Protein AF-A0A820HYZ3-F1 (afdb_monomer_lite)

Radius of gyration: 15.98 Å; chains: 1; bounding box: 36×16×43 Å

Structure (mmCIF, N/CA/C/O backbone):
data_AF-A0A820HYZ3-F1
#
_entry.id   AF-A0A820HYZ3-F1
#
loop_
_atom_site.group_PDB
_atom_site.id
_atom_site.type_symbol
_atom_site.label_atom_id
_atom_site.label_alt_id
_atom_site.label_comp_id
_atom_site.label_asym_id
_atom_site.label_entity_id
_atom_site.label_seq_id
_atom_site.pdbx_PDB_ins_code
_atom_site.Cartn_x
_atom_site.Cartn_y
_atom_site.Cartn_z
_atom_site.occupancy
_atom_site.B_iso_or_equiv
_atom_site.auth_seq_id
_atom_site.auth_comp_id
_atom_site.auth_asym_id
_atom_site.auth_atom_id
_atom_site.pdbx_PDB_model_num
ATOM 1 N N . MET A 1 1 ? -14.703 11.592 0.875 1.00 51.91 1 MET A N 1
ATOM 2 C CA . MET A 1 1 ? -14.058 10.604 1.775 1.00 51.91 1 MET A CA 1
ATOM 3 C C . MET A 1 1 ? -13.176 9.638 0.983 1.00 51.91 1 MET A C 1
ATOM 5 O O . MET A 1 1 ? -11.995 9.575 1.279 1.00 51.91 1 MET A O 1
ATOM 9 N N . ALA A 1 2 ? -13.686 8.993 -0.078 1.00 56.31 2 ALA A N 1
ATOM 10 C CA . ALA A 1 2 ? -12.870 8.171 -0.989 1.00 56.31 2 ALA A CA 1
ATOM 11 C C . ALA A 1 2 ? -11.749 8.955 -1.707 1.00 56.31 2 ALA A C 1
ATOM 13 O O . ALA A 1 2 ? -10.647 8.440 -1.857 1.00 56.31 2 ALA A O 1
ATOM 14 N N . GLU A 1 3 ? -11.993 10.222 -2.069 1.00 60.34 3 GLU A N 1
ATOM 15 C CA . GLU A 1 3 ? -10.974 11.096 -2.680 1.00 60.34 3 GLU A CA 1
ATOM 16 C C . GLU A 1 3 ? -9.744 11.305 -1.782 1.00 60.34 3 GLU A C 1
ATOM 18 O O . GLU A 1 3 ? -8.631 11.395 -2.284 1.00 60.34 3 GLU A O 1
ATOM 23 N N . CYS A 1 4 ? -9.914 11.322 -0.455 1.00 77.31 4 CYS A N 1
ATOM 24 C CA . CYS A 1 4 ? -8.793 11.479 0.475 1.00 77.31 4 CYS A CA 1
ATOM 25 C C . CYS A 1 4 ? -7.922 10.220 0.527 1.00 77.31 4 CYS A C 1
ATOM 27 O O . CYS A 1 4 ? -6.703 10.326 0.558 1.00 77.31 4 CYS A O 1
ATOM 29 N N . ILE A 1 5 ? -8.545 9.038 0.502 1.00 82.62 5 ILE A N 1
ATOM 30 C CA . ILE A 1 5 ? -7.830 7.755 0.517 1.00 82.62 5 ILE A CA 1
ATOM 31 C C . ILE A 1 5 ? -7.066 7.564 -0.795 1.00 82.62 5 ILE A C 1
ATOM 33 O O . ILE A 1 5 ? -5.900 7.183 -0.770 1.00 82.62 5 ILE A O 1
ATOM 37 N N . GLY A 1 6 ? -7.688 7.898 -1.932 1.00 85.19 6 GLY A N 1
ATOM 38 C CA . GLY A 1 6 ? -7.026 7.849 -3.236 1.00 85.19 6 GLY A CA 1
ATOM 39 C C . GLY A 1 6 ? -5.773 8.726 -3.300 1.00 85.19 6 GLY A C 1
ATOM 40 O O . GLY A 1 6 ? -4.747 8.277 -3.805 1.00 85.19 6 GLY A O 1
ATOM 41 N N . SER A 1 7 ? -5.825 9.940 -2.741 1.00 88.25 7 SER A N 1
ATOM 42 C CA . SER A 1 7 ? -4.654 10.825 -2.666 1.00 88.25 7 SER A CA 1
ATOM 43 C C . SER A 1 7 ? -3.555 10.279 -1.752 1.00 88.25 7 SER A C 1
ATOM 45 O O . SER A 1 7 ? -2.398 10.298 -2.147 1.00 88.25 7 SER A O 1
ATOM 47 N N . ILE A 1 8 ? -3.904 9.725 -0.584 1.00 88.06 8 ILE A N 1
ATOM 48 C CA . ILE A 1 8 ? -2.923 9.117 0.335 1.00 88.06 8 ILE A CA 1
ATOM 49 C C . ILE A 1 8 ? -2.185 7.959 -0.347 1.00 88.06 8 ILE A C 1
ATOM 51 O O . ILE A 1 8 ? -0.958 7.919 -0.333 1.00 88.06 8 ILE A O 1
ATOM 55 N N . ILE A 1 9 ? -2.926 7.055 -0.999 1.00 90.44 9 ILE A N 1
ATOM 56 C CA . ILE A 1 9 ? -2.335 5.924 -1.729 1.00 90.44 9 ILE A CA 1
ATOM 57 C C . ILE A 1 9 ? -1.400 6.437 -2.824 1.00 90.44 9 ILE A C 1
ATOM 59 O O . ILE A 1 9 ? -0.282 5.948 -2.965 1.00 90.44 9 ILE A O 1
ATOM 63 N N . LYS A 1 10 ? -1.846 7.433 -3.597 1.00 92.62 10 LYS A N 1
ATOM 64 C CA . LYS A 1 10 ? -1.045 8.015 -4.672 1.00 92.62 10 LYS A CA 1
ATOM 65 C C . LYS A 1 10 ? 0.269 8.595 -4.140 1.00 92.62 10 LYS A C 1
ATOM 67 O O . LYS A 1 10 ? 1.318 8.276 -4.693 1.00 92.62 10 LYS A O 1
ATOM 72 N N . ASP A 1 11 ? 0.211 9.403 -3.086 1.00 94.12 11 ASP A N 1
ATOM 73 C CA . ASP A 1 11 ? 1.384 10.072 -2.520 1.00 94.12 11 ASP A CA 1
ATOM 74 C C . ASP A 1 11 ? 2.393 9.056 -1.953 1.00 94.12 11 ASP A C 1
ATOM 76 O O . ASP A 1 11 ? 3.605 9.196 -2.148 1.00 94.12 11 ASP A O 1
ATOM 80 N N . GLU A 1 12 ? 1.918 7.986 -1.304 1.00 93.19 12 GLU A N 1
ATOM 81 C CA . GLU A 1 12 ? 2.787 6.913 -0.806 1.00 93.19 12 GLU A CA 1
ATOM 82 C C . GLU A 1 12 ? 3.430 6.097 -1.933 1.00 93.19 12 GLU A C 1
ATOM 84 O O . GLU A 1 12 ? 4.628 5.799 -1.876 1.00 93.19 12 GLU A O 1
ATOM 89 N N . VAL A 1 13 ? 2.662 5.753 -2.972 1.00 93.31 13 VAL A N 1
ATOM 90 C CA . VAL A 1 13 ? 3.185 5.044 -4.148 1.00 93.31 13 VAL A CA 1
ATOM 91 C C . VAL A 1 13 ? 4.220 5.909 -4.865 1.00 93.31 13 VAL A C 1
ATOM 93 O O . VAL A 1 13 ? 5.303 5.421 -5.178 1.00 93.31 13 VAL A O 1
ATOM 96 N N . GLU A 1 1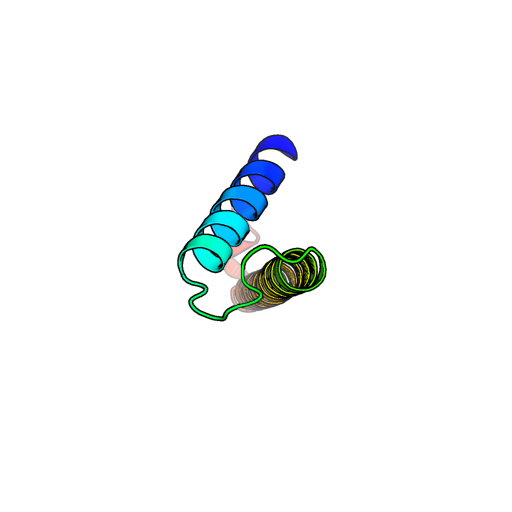4 ? 3.938 7.195 -5.077 1.00 93.06 14 GLU A N 1
ATOM 97 C CA . GLU A 1 14 ? 4.867 8.137 -5.708 1.00 93.06 14 GLU A CA 1
ATOM 98 C C . GLU A 1 14 ? 6.160 8.276 -4.893 1.00 93.06 14 GLU A C 1
ATOM 100 O O . GLU A 1 14 ? 7.254 8.203 -5.451 1.00 93.06 14 GLU A O 1
ATOM 105 N N . THR A 1 15 ? 6.056 8.363 -3.566 1.00 93.44 15 THR A N 1
ATOM 106 C CA . THR A 1 15 ? 7.222 8.401 -2.671 1.00 93.44 15 THR A CA 1
ATOM 107 C C . THR A 1 15 ? 8.084 7.144 -2.810 1.00 93.44 15 THR A C 1
ATOM 109 O O . THR A 1 15 ? 9.308 7.245 -2.927 1.00 93.44 15 THR A O 1
ATOM 112 N N . LYS A 1 16 ? 7.466 5.955 -2.849 1.00 90.31 16 LYS A N 1
ATOM 113 C CA . LYS A 1 16 ? 8.184 4.685 -3.042 1.00 90.31 16 LYS A CA 1
ATOM 114 C C . LYS A 1 16 ? 8.851 4.612 -4.418 1.00 90.31 16 LYS A C 1
ATOM 116 O O . LYS A 1 16 ? 10.033 4.287 -4.491 1.00 90.31 16 LYS A O 1
ATOM 121 N N . MET A 1 17 ? 8.146 5.014 -5.475 1.00 90.94 17 MET A N 1
ATOM 122 C CA . MET A 1 17 ? 8.685 5.074 -6.841 1.00 90.94 17 MET A CA 1
ATOM 123 C C . MET A 1 17 ? 9.875 6.037 -6.960 1.00 90.94 17 MET A C 1
ATOM 125 O O . MET A 1 17 ? 10.853 5.731 -7.636 1.00 90.94 17 MET A O 1
ATOM 129 N N . LEU A 1 18 ? 9.827 7.196 -6.294 1.00 90.75 18 LEU A N 1
ATOM 130 C CA . LEU A 1 18 ? 10.932 8.162 -6.278 1.00 90.75 18 LEU A CA 1
ATOM 131 C C . LEU A 1 18 ? 12.151 7.656 -5.496 1.00 90.75 18 LEU A C 1
ATOM 133 O O . LEU A 1 18 ? 13.277 8.046 -5.807 1.00 90.75 18 LEU A O 1
ATOM 137 N N . SER A 1 19 ? 11.931 6.801 -4.494 1.00 89.81 19 SER A N 1
ATOM 138 C CA . SER A 1 19 ? 13.003 6.155 -3.730 1.00 89.81 19 SER A CA 1
ATOM 139 C C . SER A 1 19 ? 13.622 4.944 -4.435 1.00 89.81 19 SER A C 1
ATOM 141 O O . SER A 1 19 ? 14.680 4.483 -4.011 1.00 89.81 19 SER A O 1
ATOM 143 N N . GLU A 1 20 ? 12.995 4.447 -5.507 1.00 89.50 20 GLU A N 1
ATOM 144 C CA . GLU A 1 20 ? 13.488 3.297 -6.256 1.00 89.50 20 GLU A CA 1
ATOM 145 C C . GLU A 1 20 ? 14.711 3.679 -7.104 1.00 89.50 20 GLU A C 1
ATOM 147 O O . GLU A 1 20 ? 14.708 4.625 -7.903 1.00 89.50 20 GLU A O 1
ATOM 152 N N . THR A 1 21 ? 15.789 2.926 -6.911 1.00 86.31 21 THR A N 1
ATOM 153 C CA . THR A 1 21 ? 17.092 3.170 -7.545 1.00 86.31 21 THR A CA 1
ATOM 154 C C . THR A 1 21 ? 17.456 2.096 -8.562 1.00 86.31 21 THR A C 1
ATOM 156 O O . THR A 1 21 ? 18.425 2.268 -9.306 1.00 86.31 21 THR A O 1
ATOM 159 N N . GLU A 1 22 ? 16.672 1.020 -8.645 1.00 81.94 22 GLU A N 1
ATOM 160 C CA . GLU A 1 22 ? 16.878 -0.047 -9.613 1.00 81.94 22 GLU A CA 1
ATOM 161 C C . GLU A 1 22 ? 16.659 0.411 -11.063 1.00 81.94 22 GLU A C 1
ATOM 163 O O . GLU A 1 22 ? 15.879 1.3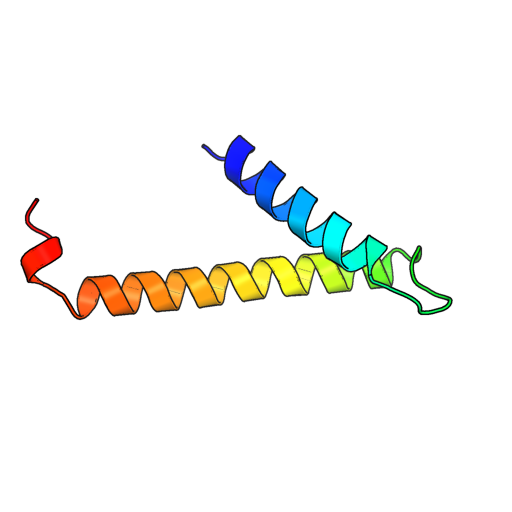17 -11.372 1.00 81.94 22 GLU A O 1
ATOM 168 N N . TYR A 1 23 ? 17.337 -0.271 -11.993 1.00 75.88 23 TYR A N 1
ATOM 169 C CA . TYR A 1 23 ? 17.228 -0.017 -13.435 1.00 75.88 23 TYR A CA 1
ATOM 170 C C . TYR A 1 23 ? 15.774 -0.085 -13.933 1.00 75.88 23 TYR A C 1
ATOM 172 O O . TYR A 1 23 ? 15.394 0.641 -14.850 1.00 75.88 23 TYR A O 1
ATOM 180 N N . ASN A 1 24 ? 14.945 -0.897 -13.272 1.00 81.00 24 ASN A N 1
ATOM 181 C CA . ASN A 1 24 ? 13.556 -1.124 -13.644 1.00 81.00 24 ASN A CA 1
ATOM 182 C C . ASN A 1 24 ? 12.564 -0.155 -12.984 1.00 81.00 24 ASN A C 1
ATOM 184 O O . ASN A 1 24 ? 11.364 -0.351 -13.122 1.00 81.00 24 ASN A O 1
ATOM 188 N N . ARG A 1 25 ? 13.015 0.915 -12.315 1.00 80.31 25 ARG A N 1
ATOM 189 C CA . ARG A 1 25 ? 12.148 1.816 -11.527 1.00 80.31 25 ARG A CA 1
ATOM 190 C C . ARG A 1 25 ? 10.915 2.383 -12.244 1.00 80.31 25 ARG A C 1
ATOM 192 O O . ARG A 1 25 ? 9.966 2.783 -11.589 1.00 80.31 25 ARG A O 1
ATOM 199 N N . TYR A 1 26 ? 10.930 2.467 -13.575 1.00 81.25 26 TYR A N 1
ATOM 200 C CA . TYR A 1 26 ? 9.808 2.974 -14.380 1.00 81.25 26 TYR A CA 1
ATOM 201 C C . TYR A 1 26 ? 9.010 1.874 -15.088 1.00 81.25 26 TYR A C 1
ATOM 203 O O . TYR A 1 26 ? 8.157 2.178 -15.920 1.00 81.25 26 TYR A O 1
ATOM 211 N N . HIS A 1 27 ? 9.290 0.604 -14.795 1.00 90.69 27 HIS A N 1
ATOM 212 C CA . HIS A 1 27 ? 8.499 -0.502 -15.308 1.00 90.69 27 HIS A CA 1
ATOM 213 C C . HIS A 1 27 ? 7.144 -0.571 -14.607 1.00 90.69 27 HIS A C 1
ATOM 215 O O . HIS A 1 27 ? 7.011 -0.295 -13.413 1.00 90.69 27 HIS A O 1
ATOM 221 N N . GLU A 1 28 ? 6.139 -0.994 -15.369 1.00 91.81 28 GLU A N 1
ATOM 222 C CA . GLU A 1 28 ? 4.782 -1.222 -14.872 1.00 91.81 28 GLU A CA 1
ATOM 223 C C . GLU A 1 28 ? 4.763 -2.228 -13.713 1.00 91.81 28 GLU A C 1
ATOM 225 O O . GLU A 1 28 ? 4.046 -2.026 -12.736 1.00 91.81 28 GLU A O 1
ATOM 230 N N . ASP A 1 29 ? 5.617 -3.254 -13.770 1.00 91.69 29 ASP A N 1
ATOM 231 C CA . ASP A 1 29 ? 5.737 -4.263 -12.715 1.00 91.69 29 ASP A CA 1
ATOM 232 C C . ASP A 1 29 ? 6.185 -3.657 -11.377 1.00 91.69 29 ASP A C 1
ATOM 234 O O . ASP A 1 29 ? 5.646 -4.000 -10.325 1.00 91.69 29 ASP A O 1
ATOM 238 N N . THR A 1 30 ? 7.123 -2.707 -11.409 1.00 90.44 30 THR A N 1
ATOM 239 C CA . THR A 1 30 ? 7.600 -2.002 -10.213 1.00 90.44 30 THR A CA 1
ATOM 240 C C . THR A 1 30 ? 6.508 -1.108 -9.631 1.00 90.44 30 THR A C 1
ATOM 242 O O . THR A 1 30 ? 6.273 -1.124 -8.422 1.00 90.44 30 THR A O 1
ATOM 245 N N . LEU A 1 31 ? 5.768 -0.393 -10.486 1.00 91.50 31 LEU A N 1
ATOM 246 C CA . LEU A 1 31 ? 4.610 0.392 -10.055 1.00 91.50 31 LEU A CA 1
ATOM 247 C C . LEU A 1 31 ? 3.552 -0.497 -9.392 1.00 91.50 31 LEU A C 1
ATOM 249 O O . LEU A 1 31 ? 3.064 -0.176 -8.308 1.00 91.50 31 LEU A O 1
ATOM 253 N N . LYS A 1 32 ? 3.225 -1.632 -10.014 1.00 93.44 32 LYS A N 1
ATOM 254 C CA . LYS A 1 32 ? 2.246 -2.585 -9.491 1.00 93.44 32 LYS A CA 1
ATOM 255 C C . LYS A 1 32 ? 2.674 -3.151 -8.137 1.00 93.44 32 LYS A C 1
ATOM 257 O O . LYS A 1 32 ? 1.875 -3.139 -7.206 1.00 93.44 32 LYS A O 1
ATOM 262 N N . MET A 1 33 ? 3.939 -3.551 -8.004 1.00 94.56 33 MET A N 1
ATOM 263 C CA . MET A 1 33 ? 4.509 -4.017 -6.739 1.00 94.56 33 MET A CA 1
ATOM 264 C C . MET A 1 33 ? 4.375 -2.960 -5.632 1.00 94.56 33 MET A C 1
ATOM 266 O O . MET A 1 33 ? 3.986 -3.279 -4.510 1.00 94.56 33 MET A O 1
ATOM 270 N N . HIS A 1 34 ? 4.674 -1.687 -5.913 1.00 93.50 34 HIS A N 1
ATOM 271 C CA . HIS A 1 34 ? 4.531 -0.632 -4.908 1.00 93.50 34 HIS A CA 1
ATOM 272 C C . HIS A 1 34 ? 3.072 -0.340 -4.547 1.00 93.50 34 HIS A C 1
ATOM 274 O O . HIS A 1 34 ? 2.799 -0.103 -3.371 1.00 93.50 34 HIS A O 1
ATOM 280 N N . ILE A 1 35 ? 2.147 -0.399 -5.510 1.00 92.88 35 ILE A N 1
AT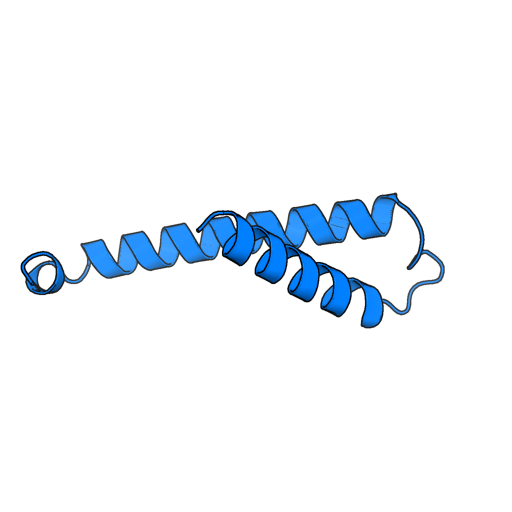OM 281 C CA . ILE A 1 35 ? 0.706 -0.280 -5.244 1.00 92.88 35 ILE A CA 1
ATOM 282 C C . ILE A 1 35 ? 0.244 -1.405 -4.313 1.00 92.88 35 ILE A C 1
ATOM 284 O O . ILE A 1 35 ? -0.390 -1.124 -3.300 1.00 92.88 35 ILE A O 1
ATOM 288 N N . GLU A 1 36 ? 0.592 -2.659 -4.614 1.00 94.06 36 GLU A N 1
ATOM 289 C CA . GLU A 1 36 ? 0.239 -3.817 -3.781 1.00 94.06 36 GLU A CA 1
ATOM 290 C C . GLU A 1 36 ? 0.795 -3.664 -2.359 1.00 94.06 36 GLU A C 1
ATOM 292 O O . GLU A 1 36 ? 0.046 -3.767 -1.391 1.00 94.06 36 GLU A O 1
ATOM 297 N N . ASN A 1 37 ? 2.071 -3.290 -2.226 1.00 93.31 37 ASN A N 1
ATOM 298 C CA . ASN A 1 37 ? 2.704 -3.064 -0.925 1.00 93.31 37 ASN A CA 1
ATOM 299 C C . ASN A 1 37 ? 2.021 -1.962 -0.097 1.00 93.31 37 ASN A C 1
ATOM 301 O O . ASN A 1 37 ? 1.894 -2.096 1.121 1.00 93.31 37 ASN A O 1
ATOM 305 N N . VAL A 1 38 ? 1.612 -0.856 -0.729 1.00 92.81 38 VAL A N 1
ATOM 306 C CA . VAL A 1 38 ? 0.895 0.233 -0.042 1.00 92.81 38 VAL A CA 1
ATOM 307 C C . VAL A 1 38 ? -0.475 -0.249 0.427 1.00 92.81 38 VAL A C 1
ATOM 309 O O . VAL A 1 38 ? -0.823 -0.048 1.589 1.00 92.81 38 VAL A O 1
ATOM 312 N N . LEU A 1 39 ? -1.225 -0.943 -0.432 1.00 90.81 39 LEU A N 1
ATOM 313 C CA . LEU A 1 39 ? -2.550 -1.457 -0.083 1.00 90.81 39 LEU A CA 1
ATOM 314 C C . LEU A 1 39 ? -2.492 -2.463 1.074 1.00 90.81 39 LEU A C 1
ATOM 316 O O . LEU A 1 39 ? -3.265 -2.330 2.021 1.00 90.81 39 LEU A O 1
ATOM 320 N N . THR A 1 40 ? -1.547 -3.407 1.046 1.00 92.50 40 THR A N 1
ATOM 321 C CA . THR A 1 40 ? -1.357 -4.377 2.136 1.00 92.50 40 THR A CA 1
ATOM 322 C C . THR A 1 40 ? -0.979 -3.688 3.447 1.00 92.50 40 THR A C 1
ATOM 324 O O . THR A 1 40 ? -1.584 -3.958 4.479 1.00 92.50 40 THR A O 1
ATOM 327 N N . SER A 1 41 ? -0.053 -2.724 3.415 1.00 89.62 41 SER A N 1
ATOM 328 C CA . SER A 1 41 ? 0.316 -1.942 4.605 1.00 89.62 41 SER A CA 1
ATOM 329 C C . SER A 1 41 ? -0.883 -1.188 5.197 1.00 89.62 41 SER A C 1
ATOM 331 O O . SER A 1 41 ? -1.036 -1.091 6.415 1.00 89.62 41 SER A O 1
ATOM 333 N N . MET A 1 42 ? -1.766 -0.639 4.360 1.00 88.50 42 MET A N 1
ATOM 334 C CA . MET A 1 42 ? -2.975 0.038 4.838 1.00 88.50 42 MET A CA 1
ATOM 335 C C . MET A 1 42 ? -3.982 -0.927 5.474 1.00 88.50 42 MET A C 1
ATOM 337 O O . MET A 1 42 ? -4.617 -0.566 6.469 1.00 88.50 42 MET A O 1
ATOM 341 N N . GLU A 1 43 ? -4.123 -2.136 4.933 1.00 88.12 43 GLU A N 1
ATOM 342 C CA . GLU A 1 43 ? -4.968 -3.188 5.505 1.00 88.12 43 GLU A CA 1
ATOM 343 C C . GLU A 1 43 ? -4.466 -3.602 6.896 1.00 88.12 43 GLU A C 1
ATOM 345 O O . GLU A 1 43 ? -5.223 -3.528 7.865 1.00 88.12 43 GLU A O 1
ATOM 350 N N . GLU A 1 44 ? -3.169 -3.894 7.028 1.00 87.00 44 GLU A N 1
ATOM 351 C CA . GLU A 1 44 ? -2.535 -4.244 8.308 1.00 87.00 44 GLU A CA 1
ATOM 352 C C . GLU A 1 44 ? -2.685 -3.128 9.355 1.00 87.00 44 GLU A C 1
ATOM 354 O O . GLU A 1 44 ? -3.031 -3.373 10.513 1.00 87.00 44 GLU A O 1
ATOM 359 N N . ASN A 1 45 ? -2.475 -1.869 8.957 1.00 83.31 45 ASN A N 1
ATOM 360 C CA . ASN A 1 45 ? -2.656 -0.723 9.851 1.00 83.31 45 ASN A CA 1
ATOM 361 C C . ASN A 1 45 ? -4.113 -0.560 10.304 1.00 83.31 45 ASN A C 1
ATOM 363 O O . ASN A 1 45 ? -4.367 -0.172 11.449 1.00 83.31 45 ASN A O 1
ATOM 367 N N . THR A 1 46 ? -5.070 -0.859 9.424 1.00 83.69 46 THR A N 1
ATOM 368 C CA . THR A 1 46 ? -6.499 -0.823 9.755 1.00 83.69 46 THR A CA 1
ATOM 369 C C . THR A 1 46 ? -6.838 -1.918 10.763 1.00 83.69 46 THR A C 1
ATOM 371 O O . THR A 1 46 ? -7.455 -1.628 11.787 1.00 83.69 46 THR A O 1
ATOM 374 N N . GLU A 1 47 ? -6.356 -3.141 10.544 1.00 81.38 47 GLU A N 1
ATOM 375 C CA . GLU A 1 47 ? -6.544 -4.267 11.465 1.00 81.38 47 GLU A CA 1
ATOM 376 C C . GLU A 1 47 ? -5.940 -3.983 12.854 1.00 81.38 47 GLU A C 1
ATOM 378 O O . GLU A 1 47 ? -6.578 -4.211 13.891 1.00 81.38 47 GLU A O 1
ATOM 383 N N . LEU A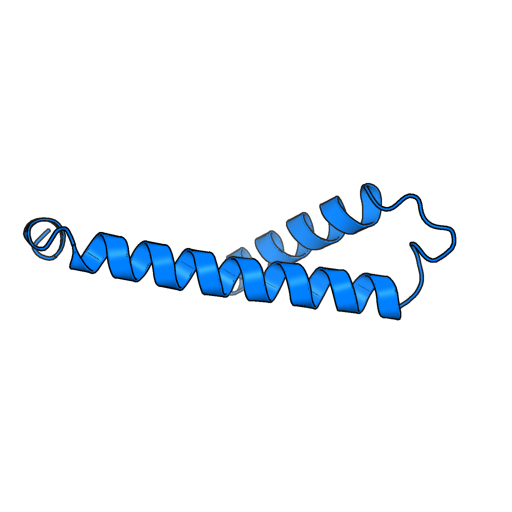 1 48 ? -4.731 -3.412 12.898 1.00 79.19 48 LEU A N 1
ATOM 384 C CA . LEU A 1 48 ? -4.088 -2.985 14.143 1.00 79.19 48 LEU A CA 1
ATOM 385 C C . LEU A 1 48 ? -4.905 -1.908 14.862 1.00 79.19 48 LEU A C 1
ATOM 387 O O . LEU A 1 48 ? -5.089 -1.974 16.082 1.00 79.19 48 LEU A O 1
ATOM 391 N N . PHE A 1 49 ? -5.424 -0.926 14.124 1.00 79.12 49 PHE A N 1
ATOM 392 C CA . PHE A 1 49 ? -6.257 0.129 14.690 1.00 79.12 49 PHE A CA 1
ATOM 393 C C . PHE A 1 49 ? -7.572 -0.421 15.258 1.00 79.12 49 PHE A C 1
ATOM 395 O O . PHE A 1 49 ? -7.949 -0.081 16.383 1.00 79.12 49 PHE A O 1
ATOM 402 N N . GLU A 1 50 ? -8.246 -1.315 14.536 1.00 80.44 50 GLU A N 1
ATOM 403 C CA . GLU A 1 50 ? -9.459 -1.989 15.004 1.00 80.44 50 GLU A CA 1
ATOM 404 C C . GLU A 1 50 ? -9.201 -2.823 16.264 1.00 80.44 50 GLU A C 1
ATOM 406 O O . GLU A 1 50 ? -9.965 -2.750 17.235 1.00 80.44 50 GLU A O 1
ATOM 411 N N . THR A 1 51 ? -8.085 -3.551 16.297 1.00 81.19 51 THR A N 1
ATOM 412 C CA . THR A 1 51 ? -7.648 -4.341 17.456 1.00 81.19 51 THR A CA 1
ATOM 413 C C . THR A 1 51 ? -7.385 -3.455 18.675 1.00 81.19 51 THR A C 1
ATOM 415 O O . THR A 1 51 ? -7.826 -3.762 19.792 1.00 81.19 51 THR A O 1
ATOM 418 N N . LEU A 1 52 ? -6.723 -2.311 18.478 1.00 77.56 52 LEU A N 1
ATOM 419 C CA . LEU A 1 52 ? -6.496 -1.319 19.529 1.00 77.56 52 LEU A CA 1
ATOM 420 C C . LEU A 1 52 ? -7.818 -0.736 20.038 1.00 77.56 52 LEU A C 1
ATOM 422 O O . LEU A 1 52 ? -8.029 -0.664 21.248 1.00 77.56 52 LEU A O 1
ATOM 426 N N . LEU A 1 53 ? -8.746 -0.376 19.149 1.00 76.94 53 LEU A N 1
ATOM 427 C CA . LEU A 1 53 ? -10.070 0.109 19.546 1.00 76.94 53 LEU A CA 1
ATOM 428 C C . LEU A 1 53 ? -10.853 -0.932 20.357 1.00 76.94 53 LEU A C 1
ATOM 430 O O . LEU A 1 53 ? -11.548 -0.571 21.309 1.00 76.94 53 LEU A O 1
ATOM 434 N N . CYS A 1 54 ? -10.731 -2.215 20.016 1.00 73.00 54 CYS A N 1
ATOM 435 C CA . CYS A 1 54 ? -11.362 -3.301 20.767 1.00 73.00 54 CYS A CA 1
ATOM 436 C C . CYS A 1 54 ? -10.713 -3.520 22.142 1.00 73.00 54 CYS A C 1
ATOM 438 O O . CYS A 1 54 ? -11.410 -3.845 23.103 1.00 73.00 54 CYS A O 1
ATOM 440 N N . SER A 1 55 ? -9.407 -3.272 22.259 1.00 78.00 55 SER A N 1
ATOM 441 C CA . SER A 1 55 ? -8.649 -3.371 23.514 1.00 78.00 55 SER A CA 1
ATOM 442 C C . SER A 1 55 ? -8.947 -2.236 24.509 1.00 78.00 55 SER A C 1
ATOM 444 O O . SER A 1 55 ? -8.683 -2.382 25.701 1.00 78.00 55 SER A O 1
ATOM 446 N N . TYR A 1 56 ? -9.548 -1.127 24.058 1.00 71.19 56 TYR A N 1
ATOM 447 C CA . TYR A 1 56 ? -9.967 0.000 24.904 1.00 71.19 56 TYR A CA 1
ATOM 448 C C . TYR A 1 56 ? -11.498 0.193 24.895 1.00 71.19 56 TYR A C 1
ATOM 450 O O . TYR A 1 56 ?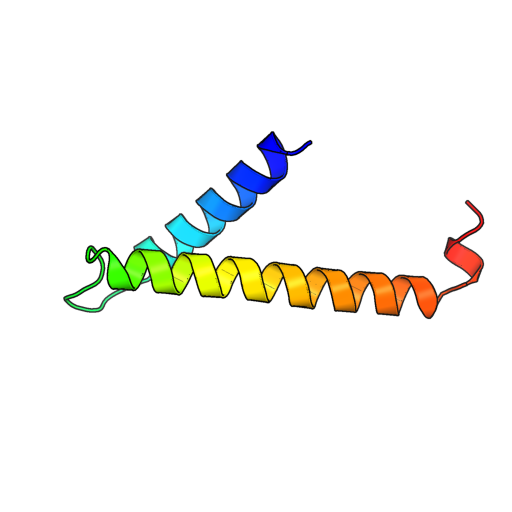 -12.005 1.162 24.320 1.00 71.19 56 TYR A O 1
ATOM 458 N N . PRO A 1 57 ? -12.273 -0.672 25.582 1.00 62.12 57 PRO A N 1
ATOM 459 C CA . PRO A 1 57 ? -13.740 -0.635 25.551 1.00 62.12 57 PRO A CA 1
ATOM 460 C C . PRO A 1 57 ? -14.349 0.672 26.091 1.00 62.12 57 PRO A C 1
ATOM 462 O O . PRO A 1 57 ? -15.470 1.026 25.729 1.00 62.12 57 PRO A O 1
ATOM 465 N N . SER A 1 58 ? -13.613 1.435 26.903 1.00 61.41 58 SER A N 1
ATOM 466 C CA . SER A 1 58 ? -14.015 2.760 27.395 1.00 61.41 58 SER A CA 1
ATOM 467 C C . SER A 1 58 ? -14.008 3.863 26.324 1.00 61.41 58 SER A C 1
ATOM 469 O O . SER A 1 58 ? -14.652 4.887 26.533 1.00 61.41 58 SER A O 1
ATOM 471 N N . ARG A 1 59 ? -13.360 3.665 25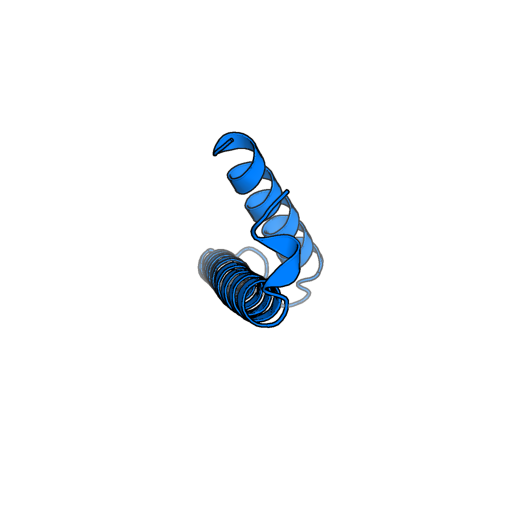.164 1.00 55.81 59 ARG A N 1
ATOM 472 C CA . ARG A 1 59 ? -13.406 4.600 24.018 1.00 55.81 59 ARG A CA 1
ATOM 473 C C . ARG A 1 59 ? -14.555 4.339 23.036 1.00 55.81 59 ARG A C 1
ATOM 475 O O . ARG A 1 59 ? -14.800 5.179 22.182 1.00 55.81 59 ARG A O 1
ATOM 482 N N . ARG A 1 60 ? -15.299 3.231 23.170 1.00 50.72 60 ARG A N 1
ATOM 483 C CA . ARG A 1 60 ? -16.502 2.940 22.355 1.00 50.72 60 ARG A CA 1
ATOM 484 C C . ARG A 1 60 ? -17.779 3.670 22.827 1.00 50.72 60 ARG A C 1
ATOM 486 O O . ARG A 1 60 ? -18.832 3.456 22.238 1.00 50.72 60 ARG A O 1
ATOM 493 N N . ARG A 1 61 ? -17.724 4.486 23.893 1.00 46.12 61 ARG A N 1
ATOM 494 C CA . ARG A 1 61 ? -18.881 5.217 24.470 1.00 46.12 61 ARG A CA 1
ATOM 495 C C . ARG A 1 61 ? -18.715 6.749 24.500 1.00 46.12 61 ARG A C 1
ATOM 497 O O . ARG A 1 61 ? -19.207 7.382 25.433 1.00 46.12 61 ARG A O 1
ATOM 504 N N . ALA A 1 62 ? -18.023 7.336 23.528 1.00 46.50 62 ALA A N 1
ATOM 505 C CA . ALA A 1 62 ? -18.014 8.787 23.324 1.00 46.50 62 ALA A CA 1
ATOM 506 C C . ALA A 1 62 ? -18.654 9.123 21.978 1.00 46.50 62 ALA A C 1
ATOM 508 O O . ALA A 1 62 ? -18.343 8.395 21.009 1.00 46.50 62 ALA A O 1
#

Secondary structure (DSSP, 8-state):
-HHHHHHHHHHHHHHHHHH--STTTTSHHHHHHHHHHHHHHHHHHHHHHHHHHHH-GGGGG-

Organism: NCBI:txid392030

Foldseek 3Di:
DVVVVVVVLVVQLVVVLVVDPDPCSPPPVNSVVSSVVSVVVVVVVVVVVVVVCVVCVVVVPD

pLDDT: mean 82.15, std 12.95, range [46.12, 94.56]

Sequence (62 aa):
MAECIGSIIKDEVETKMLSETEYNRYHEDTLKMHIENVLTSMEENTELFETLLCSYPSRRRA

=== Feature glossary ===
Key to the feature types in this record:

— What the protein is —

Primary structure: the covalent order of the twenty standard amino acids along the backbone. Two proteins with the same sequence will (almost always) fold to the same structure; two with 30% identity often share a fold but not the details.

Database cross-references. InterPro integrates a dozen domain/family signature databases into unified entries with residue-range hits. GO terms attach function/process/location labels with evidence codes. CATH codes position the fold in a four-level structural taxonomy. Organism is the NCBI-taxonomy species name.

— Where its atoms are —

The mmCIF block holds the 3D Cartesian coordinates of each backbone atom (N, Cα, C, O) in ångströms. mmCIF is the PDB's canonical archive format — a tagged-loop text representation of the atomic model.

Six rendered views show the 3D structure from the faces of a cube — i.e. along ±x, ±y, ±z. Rendering representation is drawn randomly per protein from cartoon (secondary-structure ribbons), sticks (backbone bonds), or molecular surface; coloring is either N→C rainbow (blue at the N-terminus through red at the C-terminus) or one color per chain.

— Local backbone conformation —

DSSP 8-state secondary structure assigns each residue one of H (α-helix), G (3₁₀-helix), I (π-helix), E (extended β-strand), B (isolated β-bridge), T (hydrogen-bonded turn), S (bend), or '-' (coil). The assignment is computed from backbone hydrogen-bond geometry via the Kabsch–Sander algorithm.

P-SEA three-state annotation labels each residue as helix, strand, or coil based purely on the geometry of the Cα trace. It serves as a fallback when the full backbone (and thus DSSP) is unavailable.

The φ/ψ torsion pair specifies the backbone conformation at each residue. φ rotates about the N–Cα bond, ψ about the Cα–C bond. Steric clashes forbid most of the (φ, ψ) plane — the allowed regions (α-helix basin, β-sheet basin, left-handed helix) are the Ramachandran-allowed regions.

— Global shape and packing —

The geometric summary reports three shape descriptors. Rg (radius of gyration) measures how spread out the Cα atoms are about their centre of mass; compact globular proteins have small Rg, elongated or unfolded ones large. Cα contacts (<8 Å, |i−j|>4) count long-range residue pairs in spatial proximity — high for tightly packed folds, near zero for rods or random coil. The bounding-box extents give the protein's footprint along x, y, z in Å.

Accessible surface area quantifies burial. A residue with SASA near zero is packed into the hydrophobic core; one with SASA >100 Å² sits on the surface. Computed here via the Shrake–Rupley numerical algorithm with a 1.4 Å probe.

Plot images: a contact map (which residues are close in 3D, as an N×N binary image), a Ramachandran scatter (backbone torsion angles, revealing secondary-structure composition at a glance), and — for AlphaFold structures — a PAE heatmap (pairwise prediction confidence).

— Structural neighborhood —

The Foldseek 3Di string encodes local tertiary geometry as a 20-letter alphabet — one character per residue — derived from the relative positions of nearby Cα atoms. Unlike the amino-acid sequence, 3Di is a direct function of the 3D structure, so two proteins with the same fold have similar 3Di strings even at low sequence identity.

Nearest PDB neighbors are the top structural matches found by Foldseek when searching this structure against the entire Protein Data Bank. Each hit reports a TM-score (0 to 1; >0.5 almost always implies the same fold) and an E-value. These are *structural* homologs — they may share no detectable sequence similarity.

— Confidence and disorder —

For AlphaFold models, the B-factor field carries pLDDT — the model's own estimate of local accuracy on a 0–100 scale. Regions with pLDDT<50 should be treated as essentially unmodeled; they often correspond to intrinsically disordered segments.

B-factor (Debye–Waller factor) reflects atomic displacement in the crystal lattice. It is an experimental observable (units Å²), not a prediction; low values mean the atom is pinned down, high values mean it moves or is heterogeneous across the crystal.

Predicted aligned error is AlphaFold's pairwise confidence. Unlike pLDDT (per-residue), PAE is per-residue-pair and captures whether two parts of the structure are correctly placed relative to each other. Units are ångströms of expected positional error.